Protein AF-A0A7Y4YAD0-F1 (afdb_monomer_lite)

pLDDT: mean 82.14, std 12.99, range [41.69, 95.12]

Structure (mmCIF, N/CA/C/O backbone):
data_AF-A0A7Y4YAD0-F1
#
_entry.id   AF-A0A7Y4YAD0-F1
#
loop_
_atom_site.group_PDB
_atom_site.id
_atom_site.ty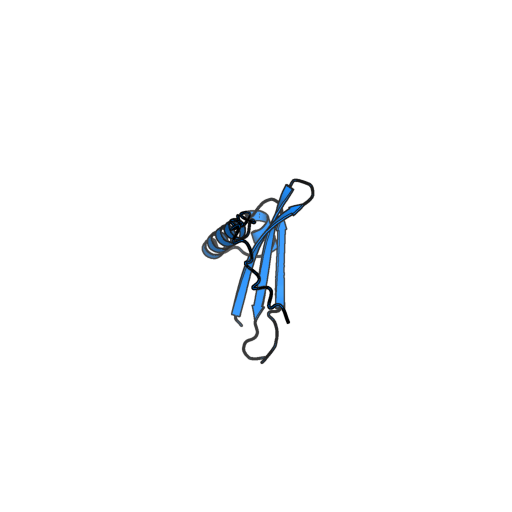pe_symbol
_atom_site.label_atom_id
_atom_site.label_alt_id
_atom_site.label_comp_id
_atom_site.label_asym_id
_atom_site.label_entity_id
_atom_site.label_seq_id
_atom_site.pdbx_PDB_ins_code
_atom_site.Cartn_x
_atom_site.Cartn_y
_atom_site.Cartn_z
_atom_site.occupancy
_atom_site.B_iso_or_equiv
_atom_site.auth_seq_id
_atom_site.auth_comp_id
_atom_site.auth_asym_id
_atom_site.auth_atom_id
_atom_site.pdbx_PDB_model_num
ATOM 1 N N . MET A 1 1 ? -15.959 3.804 12.552 1.00 66.94 1 MET A N 1
ATOM 2 C CA . MET A 1 1 ? -15.027 2.889 11.858 1.00 66.94 1 MET A CA 1
ATOM 3 C C . MET A 1 1 ? -13.906 3.734 11.293 1.00 66.94 1 MET A C 1
ATOM 5 O O . MET A 1 1 ? -14.185 4.649 10.529 1.00 66.94 1 MET A O 1
ATOM 9 N N . GLU A 1 2 ? -12.676 3.496 11.731 1.00 80.62 2 GLU A N 1
ATOM 10 C CA . GLU A 1 2 ? -11.509 4.247 11.254 1.00 80.62 2 GLU A CA 1
ATOM 11 C C . GLU A 1 2 ? -10.781 3.425 10.194 1.00 80.62 2 GLU A C 1
ATOM 13 O O . GLU A 1 2 ? -10.674 2.206 10.326 1.00 80.62 2 GLU A O 1
ATOM 18 N N . THR A 1 3 ? -10.310 4.077 9.131 1.00 84.44 3 THR A N 1
ATOM 19 C CA . THR A 1 3 ? -9.575 3.406 8.051 1.00 84.44 3 THR A CA 1
ATOM 20 C C . THR A 1 3 ? -8.118 3.833 8.090 1.00 84.44 3 THR A C 1
ATOM 22 O O . THR A 1 3 ? -7.820 5.025 8.099 1.00 84.44 3 THR A O 1
ATOM 25 N N . PHE A 1 4 ? -7.216 2.858 8.081 1.00 86.81 4 PHE A N 1
ATOM 26 C CA . PHE A 1 4 ? -5.776 3.068 8.063 1.00 86.81 4 PHE A CA 1
ATOM 27 C C . PHE A 1 4 ? -5.197 2.522 6.769 1.00 86.81 4 PHE A C 1
ATOM 29 O O . PHE A 1 4 ? -5.602 1.467 6.284 1.00 86.81 4 PHE A O 1
ATOM 36 N N . TYR A 1 5 ? -4.206 3.218 6.230 1.00 90.31 5 TYR A N 1
ATOM 37 C CA . TYR A 1 5 ? -3.508 2.793 5.029 1.00 90.31 5 TYR A CA 1
ATOM 38 C C . TYR A 1 5 ? -2.024 2.682 5.331 1.00 90.31 5 TYR A C 1
ATOM 40 O O . TYR A 1 5 ? -1.462 3.514 6.042 1.00 90.31 5 TYR A O 1
ATOM 48 N N . THR A 1 6 ? -1.388 1.650 4.793 1.00 90.56 6 THR A N 1
ATOM 49 C CA . THR A 1 6 ? 0.060 1.476 4.903 1.00 90.56 6 THR A CA 1
ATOM 50 C C . THR A 1 6 ? 0.619 1.107 3.545 1.00 90.56 6 THR A C 1
ATOM 52 O O . THR A 1 6 ? 0.024 0.276 2.850 1.00 90.56 6 THR A O 1
ATOM 55 N N . ALA A 1 7 ? 1.779 1.655 3.200 1.00 92.00 7 ALA A N 1
ATOM 56 C CA . ALA A 1 7 ? 2.503 1.262 2.006 1.00 92.00 7 ALA A CA 1
ATOM 57 C C . ALA A 1 7 ? 3.989 1.041 2.295 1.00 92.00 7 ALA A C 1
ATOM 59 O O . ALA A 1 7 ? 4.592 1.733 3.113 1.00 92.00 7 ALA A O 1
ATOM 60 N N . TYR A 1 8 ? 4.566 0.042 1.635 1.00 91.38 8 TYR A N 1
ATOM 61 C CA . TYR A 1 8 ? 5.994 -0.259 1.692 1.00 91.38 8 TYR A CA 1
ATOM 62 C C . TYR A 1 8 ? 6.461 -0.878 0.379 1.00 91.38 8 TYR A C 1
ATOM 64 O O . TYR A 1 8 ? 5.675 -1.468 -0.368 1.00 91.38 8 TYR A O 1
ATOM 72 N N . THR A 1 9 ? 7.756 -0.762 0.104 1.00 91.00 9 THR A N 1
ATOM 73 C CA . THR A 1 9 ? 8.396 -1.447 -1.016 1.00 91.00 9 THR A CA 1
ATOM 74 C C . THR A 1 9 ? 9.120 -2.693 -0.524 1.00 91.00 9 THR A C 1
ATOM 76 O O . THR A 1 9 ? 9.601 -2.765 0.609 1.00 91.00 9 THR A O 1
ATOM 79 N N . LYS A 1 10 ? 9.193 -3.716 -1.370 1.00 89.00 10 LYS A N 1
ATOM 80 C CA . LYS A 1 10 ? 10.046 -4.878 -1.118 1.00 89.00 10 LYS A CA 1
ATOM 81 C C . LYS A 1 10 ? 10.679 -5.332 -2.420 1.00 89.00 10 LYS A C 1
ATOM 83 O O . LYS A 1 10 ? 10.016 -5.365 -3.456 1.00 89.00 10 LYS A O 1
ATOM 88 N N . LEU A 1 11 ? 11.955 -5.693 -2.353 1.00 88.94 11 LEU A N 1
ATOM 89 C CA . LEU A 1 11 ? 12.662 -6.320 -3.461 1.00 88.94 11 LEU A CA 1
ATOM 90 C C . LEU A 1 11 ? 12.328 -7.820 -3.479 1.00 88.94 11 LEU A C 1
ATOM 92 O O . LEU A 1 11 ? 12.565 -8.516 -2.491 1.00 88.94 11 LEU A O 1
ATOM 96 N N . LEU A 1 12 ? 11.756 -8.302 -4.580 1.00 86.00 12 LEU A N 1
ATOM 97 C CA . LEU A 1 12 ? 11.498 -9.719 -4.845 1.00 86.00 12 LEU A CA 1
ATOM 98 C C . LEU A 1 12 ? 11.965 -10.031 -6.268 1.00 86.00 12 LEU A C 1
ATOM 100 O O . LEU A 1 12 ? 11.617 -9.301 -7.193 1.00 86.00 12 LEU A O 1
ATOM 104 N N . ASP A 1 13 ? 12.758 -11.088 -6.446 1.00 85.00 13 ASP A N 1
ATOM 105 C CA . ASP A 1 13 ? 13.262 -11.524 -7.760 1.00 85.00 13 ASP A CA 1
ATOM 106 C C . ASP A 1 13 ? 13.884 -10.383 -8.588 1.00 85.00 13 ASP A C 1
ATOM 108 O O . ASP A 1 13 ? 13.571 -10.193 -9.764 1.00 85.00 13 ASP A O 1
ATOM 112 N N . TYR A 1 14 ? 14.738 -9.575 -7.946 1.00 86.19 14 TYR A N 1
ATOM 113 C CA . TYR A 1 14 ? 15.395 -8.396 -8.536 1.00 86.19 14 TYR A CA 1
ATOM 114 C C . TYR A 1 14 ? 14.443 -7.297 -9.038 1.00 86.19 14 TYR A C 1
ATOM 116 O O . TYR A 1 14 ? 14.861 -6.390 -9.756 1.00 86.19 14 TYR A O 1
ATOM 124 N N . LYS A 1 15 ? 13.167 -7.339 -8.642 1.00 89.31 15 LYS A N 1
ATOM 125 C CA . LYS A 1 15 ? 12.163 -6.322 -8.957 1.00 89.31 15 LYS A CA 1
ATOM 126 C C . LYS A 1 15 ? 11.606 -5.715 -7.679 1.00 89.31 15 LYS A C 1
ATOM 128 O O . LYS A 1 15 ? 11.325 -6.408 -6.703 1.00 89.31 15 LYS A O 1
ATOM 133 N N . THR A 1 16 ? 11.427 -4.401 -7.686 1.00 89.81 16 THR A N 1
ATOM 134 C CA . THR A 1 16 ? 10.779 -3.694 -6.581 1.00 89.81 16 THR A CA 1
ATOM 135 C C . THR A 1 16 ? 9.270 -3.792 -6.742 1.00 89.81 16 THR A C 1
ATOM 137 O O . THR A 1 16 ? 8.719 -3.421 -7.777 1.00 89.81 16 THR A O 1
ATOM 140 N N . TYR A 1 17 ? 8.603 -4.292 -5.709 1.00 92.62 17 TYR A N 1
ATOM 141 C CA . TYR A 1 17 ? 7.150 -4.336 -5.621 1.00 92.62 17 TYR A CA 1
ATOM 142 C C . TYR A 1 17 ? 6.660 -3.330 -4.590 1.00 92.62 17 TYR A C 1
ATOM 144 O O . TYR A 1 17 ? 7.225 -3.219 -3.501 1.00 92.62 17 TYR A O 1
ATOM 152 N N . TYR A 1 18 ? 5.570 -2.650 -4.926 1.00 92.62 18 TYR A N 1
ATOM 153 C CA . TYR A 1 18 ? 4.797 -1.816 -4.023 1.00 92.62 18 TYR A CA 1
ATOM 154 C C . TYR A 1 18 ? 3.711 -2.662 -3.375 1.00 92.62 18 TYR A C 1
ATOM 156 O O . TYR A 1 18 ? 2.908 -3.299 -4.061 1.00 92.62 18 TYR A O 1
ATOM 164 N N . PHE A 1 19 ? 3.691 -2.650 -2.049 1.00 93.62 19 PHE A N 1
ATOM 165 C CA . PHE A 1 19 ? 2.653 -3.254 -1.234 1.00 93.62 19 PHE A CA 1
ATOM 166 C C . PHE A 1 19 ? 1.821 -2.139 -0.628 1.00 93.62 19 PHE A C 1
ATOM 168 O O . PHE A 1 19 ? 2.347 -1.310 0.109 1.00 93.62 19 PHE A O 1
ATOM 175 N N . VAL A 1 20 ? 0.528 -2.143 -0.921 1.00 94.00 20 VAL A N 1
ATOM 176 C CA . VAL A 1 20 ? -0.442 -1.173 -0.415 1.00 94.00 20 VAL A CA 1
ATOM 177 C C . VAL A 1 20 ? -1.512 -1.942 0.345 1.00 94.00 20 VAL A C 1
ATOM 179 O O . VAL A 1 20 ? -2.088 -2.885 -0.192 1.00 94.00 20 VAL A O 1
ATOM 182 N N . LYS A 1 21 ? -1.762 -1.581 1.603 1.00 93.31 21 LYS A N 1
ATOM 183 C CA . LYS A 1 21 ? -2.709 -2.274 2.485 1.00 93.31 21 LYS A CA 1
ATOM 184 C C . LYS A 1 21 ? -3.693 -1.285 3.090 1.00 93.31 21 LYS A C 1
ATOM 186 O O . LYS A 1 21 ? -3.279 -0.234 3.579 1.00 93.31 21 LYS A O 1
ATOM 191 N N . LYS A 1 22 ? -4.970 -1.653 3.079 1.00 92.06 22 LYS A N 1
ATOM 192 C CA . LYS A 1 22 ? -6.074 -0.941 3.717 1.00 92.06 22 LYS A CA 1
ATOM 193 C C . LYS A 1 22 ? -6.543 -1.748 4.917 1.00 92.06 22 LYS A C 1
ATOM 195 O O . LYS A 1 22 ? -6.884 -2.921 4.785 1.00 92.06 22 LYS A O 1
ATOM 200 N N . TYR A 1 23 ? -6.583 -1.106 6.069 1.00 90.12 23 TYR A N 1
ATOM 201 C CA . TYR A 1 23 ? -7.049 -1.678 7.317 1.00 90.12 23 TYR A CA 1
ATOM 202 C C . TYR A 1 23 ? -8.264 -0.917 7.821 1.00 90.12 23 TYR A C 1
ATOM 204 O O . TYR A 1 23 ? -8.341 0.302 7.667 1.00 90.12 23 TYR A O 1
ATOM 212 N N . SER A 1 24 ? -9.158 -1.614 8.504 1.00 88.56 24 SER A N 1
ATOM 213 C CA . SER A 1 24 ? -10.282 -1.013 9.211 1.00 88.56 24 SER A CA 1
ATOM 214 C C . SER A 1 24 ? -10.182 -1.343 10.693 1.00 88.56 24 SER A C 1
ATOM 216 O O . SER A 1 24 ? -10.011 -2.502 11.078 1.00 88.56 24 SER A O 1
ATOM 218 N N . ALA A 1 25 ? -10.285 -0.322 11.537 1.00 86.00 25 ALA A N 1
ATOM 219 C CA . ALA A 1 25 ? -10.348 -0.481 12.980 1.00 86.00 25 ALA A CA 1
ATOM 220 C C . ALA A 1 25 ? -11.760 -0.191 13.497 1.00 86.00 25 ALA A C 1
ATOM 222 O O . ALA A 1 25 ? -12.450 0.738 13.051 1.00 86.00 25 ALA A O 1
ATOM 223 N N . PHE A 1 26 ? -12.162 -0.989 14.482 1.00 84.69 26 PHE A N 1
ATOM 224 C CA . PHE A 1 26 ? -13.434 -0.880 15.185 1.00 84.69 26 PHE A CA 1
ATOM 225 C C . PHE A 1 26 ? -13.164 -0.340 16.592 1.00 84.69 26 PHE A C 1
ATOM 227 O O . PHE A 1 26 ? -12.924 -1.132 17.501 1.00 84.69 26 PHE A O 1
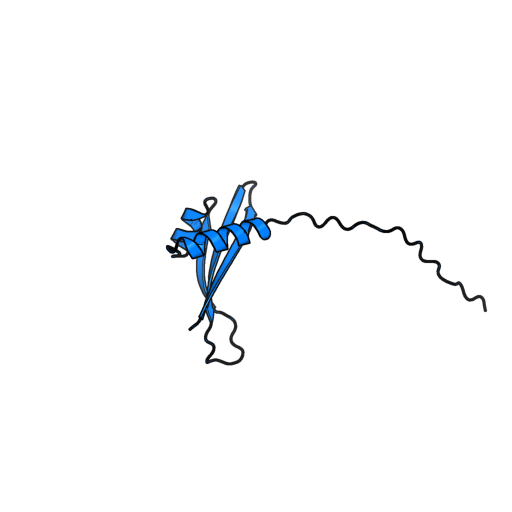ATOM 234 N N . PRO A 1 27 ? -13.185 0.991 16.796 1.00 76.94 27 PRO A N 1
ATOM 235 C CA . PRO A 1 27 ? -12.852 1.591 18.092 1.00 76.94 27 PRO A CA 1
ATOM 236 C C . PRO A 1 27 ? -13.828 1.194 19.212 1.00 76.94 27 PRO A C 1
ATOM 238 O O . PRO A 1 27 ? -13.494 1.287 20.389 1.00 76.94 27 PRO A O 1
ATOM 241 N N . GLU A 1 28 ? -15.023 0.721 18.854 1.00 79.56 28 GLU A N 1
ATOM 242 C CA . GLU A 1 28 ? -16.045 0.232 19.786 1.00 79.56 28 GLU A CA 1
ATOM 243 C C . GLU A 1 28 ? -15.670 -1.110 20.439 1.00 79.56 28 GLU A C 1
ATOM 245 O O . GLU A 1 28 ? -16.139 -1.423 21.534 1.00 79.56 28 GLU A O 1
ATOM 250 N N . LEU A 1 29 ? -14.792 -1.895 19.807 1.00 76.88 29 LEU A N 1
ATOM 251 C CA . LEU A 1 29 ? -14.319 -3.174 20.328 1.00 76.88 29 LEU A C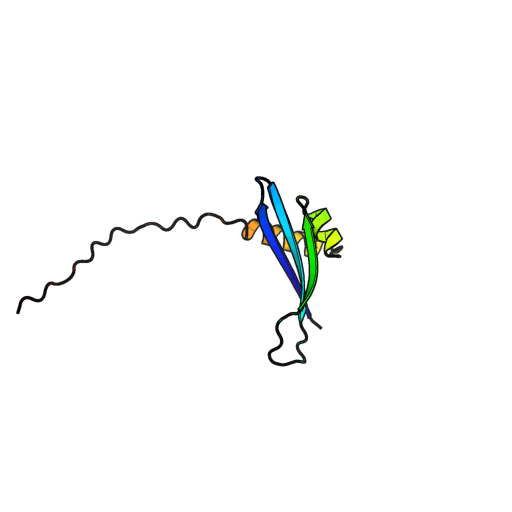A 1
ATOM 252 C C . LEU A 1 29 ? -12.954 -2.980 21.003 1.00 76.88 29 LEU A C 1
ATOM 254 O O . LEU A 1 29 ? -11.923 -2.840 20.344 1.00 76.88 29 LEU A O 1
ATOM 258 N N . LYS A 1 30 ? -12.927 -2.983 22.343 1.00 74.25 30 LYS A N 1
ATOM 259 C CA . LYS A 1 30 ? -11.667 -2.902 23.101 1.00 74.25 30 LYS A CA 1
ATOM 260 C C . LYS A 1 30 ? -10.760 -4.095 22.762 1.00 74.25 30 LYS A C 1
ATOM 262 O O . LYS A 1 30 ? -11.211 -5.236 22.776 1.00 74.25 30 LYS A O 1
ATOM 267 N N . ASN A 1 31 ? -9.472 -3.821 22.531 1.00 74.75 31 ASN A N 1
ATOM 268 C CA . ASN A 1 31 ? -8.402 -4.793 22.245 1.00 74.75 31 ASN A CA 1
ATOM 269 C C . ASN A 1 31 ? -8.496 -5.565 20.917 1.00 74.75 31 ASN A C 1
ATOM 271 O O . ASN A 1 31 ? -7.851 -6.603 20.776 1.00 74.75 31 ASN A O 1
ATOM 275 N N . VAL A 1 32 ? -9.237 -5.075 19.922 1.00 79.06 32 VAL A N 1
ATOM 276 C CA . VAL A 1 32 ? -9.253 -5.711 18.597 1.00 79.06 32 VAL A CA 1
ATOM 277 C C . VAL A 1 32 ? -8.231 -5.044 17.681 1.00 79.06 32 VAL A C 1
ATOM 279 O O . VAL A 1 32 ? -8.239 -3.828 17.495 1.00 79.06 32 VAL A O 1
ATOM 282 N N . SER A 1 33 ? -7.325 -5.843 17.114 1.00 81.19 33 SER A N 1
ATOM 283 C CA . SER A 1 33 ? -6.362 -5.354 16.126 1.00 81.19 33 SER A CA 1
ATOM 284 C C . SER A 1 33 ? -7.069 -4.896 14.844 1.00 81.19 33 SER A C 1
ATOM 286 O O . SER A 1 33 ? -8.090 -5.481 14.475 1.00 81.19 33 SER A O 1
ATOM 288 N N . PRO A 1 34 ? -6.526 -3.895 14.127 1.00 85.50 34 PRO A N 1
ATOM 289 C CA . PRO A 1 34 ? -7.066 -3.487 12.835 1.00 85.50 34 PRO A CA 1
ATOM 290 C C . PRO A 1 34 ? -7.134 -4.670 11.866 1.00 85.50 34 PRO A C 1
ATOM 292 O O . PRO A 1 34 ? -6.173 -5.433 11.729 1.00 85.50 34 PRO A O 1
ATOM 295 N N . ILE A 1 35 ? -8.265 -4.814 11.182 1.00 87.94 35 ILE A N 1
ATOM 296 C CA . ILE A 1 35 ? -8.504 -5.900 10.232 1.00 87.94 35 ILE A CA 1
ATOM 297 C C . ILE A 1 35 ? -8.031 -5.442 8.858 1.00 87.94 35 ILE A C 1
ATOM 299 O O . ILE A 1 35 ? -8.352 -4.336 8.435 1.00 87.94 35 ILE A O 1
ATOM 303 N N . LEU A 1 36 ? -7.260 -6.277 8.161 1.00 88.94 36 LEU A N 1
ATOM 304 C CA . LEU A 1 36 ? -6.890 -6.018 6.771 1.00 88.94 36 LEU A CA 1
ATOM 305 C C . LEU A 1 36 ? -8.129 -6.201 5.886 1.00 88.94 36 LEU A C 1
ATOM 307 O O . LEU A 1 36 ? -8.643 -7.309 5.771 1.00 88.94 36 LEU A O 1
ATOM 311 N N . GLU A 1 37 ? -8.589 -5.120 5.269 1.00 88.31 37 GLU A N 1
ATOM 312 C CA . GLU A 1 37 ? -9.780 -5.115 4.418 1.00 88.31 37 GLU A CA 1
ATOM 313 C C . GLU A 1 37 ? -9.410 -5.476 2.977 1.00 88.31 37 GLU A C 1
ATOM 315 O O . GLU A 1 37 ? -9.953 -6.410 2.394 1.00 88.31 37 GLU A O 1
ATOM 320 N N . THR A 1 38 ? -8.435 -4.760 2.413 1.00 92.00 38 THR A N 1
ATOM 321 C CA . THR A 1 38 ? -7.952 -4.959 1.044 1.00 92.00 38 THR A CA 1
ATOM 322 C C . THR A 1 38 ? -6.445 -4.750 0.969 1.00 92.00 38 THR A C 1
ATOM 324 O O . THR A 1 38 ? -5.837 -4.049 1.785 1.00 92.00 38 THR A O 1
ATOM 327 N N . TYR A 1 39 ? -5.810 -5.363 -0.027 1.00 93.69 39 TYR A N 1
ATOM 328 C CA . TYR A 1 39 ? -4.405 -5.121 -0.326 1.00 93.69 39 TYR A CA 1
ATOM 329 C C . TYR A 1 39 ? -4.136 -5.213 -1.824 1.00 93.69 39 TYR A C 1
ATOM 331 O O . TYR A 1 39 ? -4.824 -5.924 -2.551 1.00 93.69 39 TYR A O 1
ATOM 339 N N . GLY A 1 40 ? -3.101 -4.509 -2.269 1.00 94.12 40 GLY A N 1
ATOM 340 C CA . GLY A 1 40 ? -2.601 -4.544 -3.631 1.00 94.12 40 GLY A CA 1
ATOM 341 C C . GLY A 1 40 ? -1.092 -4.716 -3.648 1.00 94.12 40 GLY A C 1
ATOM 342 O O . GLY A 1 40 ? -0.370 -4.083 -2.876 1.00 94.12 40 GLY A O 1
ATOM 343 N N . MET A 1 41 ? -0.621 -5.593 -4.531 1.00 93.75 41 MET A N 1
ATOM 344 C CA . MET A 1 41 ? 0.796 -5.840 -4.769 1.00 93.75 41 MET A CA 1
ATOM 345 C C . MET A 1 41 ? 1.066 -5.731 -6.265 1.00 93.75 41 MET A C 1
ATOM 347 O O . MET A 1 41 ? 0.511 -6.494 -7.053 1.00 93.75 41 MET A O 1
ATOM 351 N N . HIS A 1 42 ? 1.921 -4.792 -6.660 1.00 95.12 42 HIS A N 1
ATOM 352 C CA . HIS A 1 42 ? 2.345 -4.652 -8.051 1.00 95.12 42 HIS A CA 1
ATOM 353 C C . HIS A 1 42 ? 3.695 -3.934 -8.128 1.00 95.12 42 HIS A C 1
ATOM 355 O O . HIS A 1 42 ? 4.062 -3.182 -7.232 1.00 95.12 42 HIS A O 1
ATOM 361 N N . THR A 1 43 ? 4.427 -4.109 -9.225 1.00 92.88 43 THR A N 1
ATOM 362 C CA . THR A 1 43 ? 5.635 -3.321 -9.542 1.00 92.88 43 THR A CA 1
ATOM 363 C C . THR A 1 43 ? 5.349 -1.851 -9.872 1.00 92.88 43 THR A C 1
ATOM 365 O O . THR A 1 43 ? 6.270 -1.059 -10.012 1.00 92.88 43 THR A O 1
ATOM 368 N N . ASP A 1 44 ? 4.074 -1.484 -10.006 1.00 93.38 44 ASP A N 1
ATOM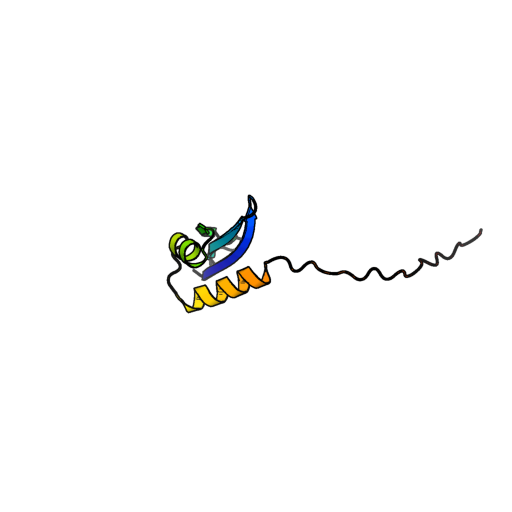 369 C CA . ASP A 1 44 ? 3.601 -0.147 -10.358 1.00 93.38 44 ASP A CA 1
ATOM 370 C C . ASP A 1 44 ? 2.709 0.309 -9.209 1.00 93.38 44 ASP A C 1
ATOM 372 O O . ASP A 1 44 ? 1.733 -0.368 -8.869 1.00 93.38 44 ASP A O 1
ATOM 376 N N . PHE A 1 45 ? 3.067 1.432 -8.594 1.00 92.12 45 PHE A N 1
ATOM 377 C CA . PHE A 1 45 ? 2.371 1.955 -7.427 1.00 92.12 45 PHE A CA 1
ATOM 378 C C . PHE A 1 45 ? 0.896 2.263 -7.714 1.00 92.12 45 PHE A C 1
ATOM 380 O O . PHE A 1 45 ? 0.025 1.885 -6.933 1.00 92.12 45 PHE A O 1
ATOM 387 N N . ASN A 1 46 ? 0.582 2.862 -8.865 1.00 93.31 46 ASN A N 1
ATOM 388 C CA . ASN A 1 46 ? -0.794 3.199 -9.226 1.00 93.31 46 ASN A CA 1
ATOM 389 C C . ASN A 1 46 ? -1.645 1.945 -9.423 1.00 93.31 46 ASN A C 1
ATOM 391 O O . ASN A 1 46 ? -2.808 1.910 -9.006 1.00 93.31 46 ASN A O 1
ATOM 395 N N . LYS A 1 47 ? -1.067 0.890 -10.010 1.00 94.06 47 LYS A N 1
ATOM 396 C CA . LYS A 1 47 ? -1.738 -0.413 -10.113 1.00 94.06 47 LYS A CA 1
ATOM 397 C C . LYS A 1 47 ? -1.932 -1.054 -8.744 1.00 94.06 47 LYS A C 1
ATOM 399 O O . LYS A 1 47 ? -3.025 -1.540 -8.472 1.00 94.06 47 LYS A O 1
ATOM 404 N N . ALA A 1 48 ? -0.931 -1.004 -7.864 1.00 93.81 48 ALA A N 1
ATOM 405 C CA . ALA A 1 48 ? -1.058 -1.503 -6.495 1.00 93.81 48 ALA A CA 1
ATOM 406 C C . ALA A 1 48 ? -2.173 -0.769 -5.723 1.00 93.81 48 ALA A C 1
ATOM 408 O O . ALA A 1 48 ? -3.016 -1.418 -5.107 1.00 93.81 48 ALA A O 1
ATOM 409 N N . CYS A 1 49 ? -2.255 0.561 -5.828 1.00 93.12 49 CYS A N 1
ATOM 410 C CA . CYS A 1 49 ? -3.350 1.348 -5.255 1.00 93.12 49 CYS A CA 1
ATOM 411 C C . CYS A 1 49 ? -4.710 0.977 -5.854 1.00 93.12 49 CYS A C 1
ATOM 413 O O . CYS A 1 49 ? -5.680 0.846 -5.114 1.00 93.12 49 CYS A O 1
ATOM 415 N N . SER A 1 50 ? -4.780 0.765 -7.171 1.00 94.19 50 SER A N 1
ATOM 416 C CA . SER A 1 50 ? -6.022 0.378 -7.850 1.00 94.19 50 SER A CA 1
ATOM 417 C C . SER A 1 50 ? -6.524 -0.991 -7.382 1.00 94.19 50 SER A C 1
ATOM 419 O O . SER A 1 50 ? -7.709 -1.136 -7.102 1.00 94.19 50 SER A O 1
ATOM 421 N N . ILE A 1 51 ? -5.625 -1.971 -7.214 1.00 93.94 51 ILE A N 1
ATOM 422 C CA . ILE A 1 51 ? -5.954 -3.300 -6.667 1.00 93.94 51 ILE A CA 1
ATOM 423 C C . ILE A 1 51 ? -6.428 -3.187 -5.211 1.00 93.94 51 ILE A C 1
ATOM 425 O O . ILE A 1 51 ? -7.391 -3.841 -4.822 1.00 93.94 51 ILE A O 1
ATOM 429 N N . ALA A 1 52 ? -5.799 -2.319 -4.414 1.00 91.94 52 ALA A N 1
ATOM 430 C CA . ALA A 1 52 ? -6.215 -2.048 -3.038 1.00 91.94 52 ALA A CA 1
ATOM 431 C C . ALA A 1 52 ? -7.523 -1.230 -2.935 1.00 91.94 52 ALA A C 1
ATOM 433 O O . ALA A 1 52 ? -8.013 -1.013 -1.826 1.00 91.94 52 ALA A O 1
ATOM 434 N N . GLY A 1 53 ? -8.094 -0.769 -4.054 1.00 91.44 53 GLY A N 1
ATOM 435 C CA . GLY A 1 53 ? -9.303 0.059 -4.075 1.00 91.44 53 GLY A CA 1
ATOM 436 C C . GLY A 1 53 ? -9.081 1.505 -3.618 1.00 91.44 53 GLY A C 1
ATOM 437 O O . GLY A 1 53 ? -10.027 2.169 -3.204 1.00 91.44 53 GLY A O 1
ATOM 438 N N . ILE A 1 54 ? -7.842 2.003 -3.668 1.00 90.19 54 ILE A N 1
ATOM 439 C CA . ILE A 1 54 ? -7.486 3.374 -3.285 1.00 90.19 54 ILE A CA 1
ATO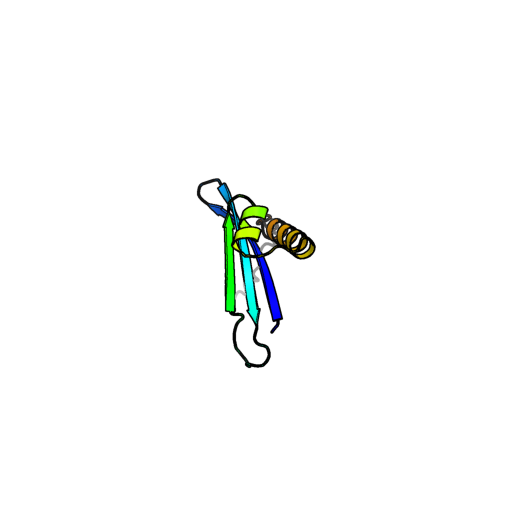M 440 C C . ILE A 1 54 ? -7.508 4.255 -4.531 1.00 90.19 54 ILE A C 1
ATOM 442 O O . ILE A 1 54 ? -6.628 4.177 -5.393 1.00 90.19 54 ILE A O 1
ATOM 446 N N . THR A 1 55 ? -8.516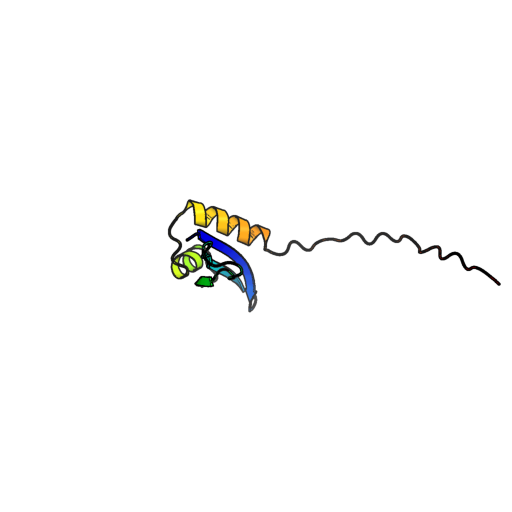 5.116 -4.624 1.00 89.25 55 THR A N 1
ATOM 447 C CA . THR A 1 55 ? -8.699 6.049 -5.744 1.00 89.25 55 THR A CA 1
ATOM 448 C C . THR A 1 55 ? -8.264 7.472 -5.406 1.00 89.25 55 THR A C 1
ATOM 450 O O . THR A 1 55 ? -7.810 8.175 -6.309 1.00 89.25 55 THR A O 1
ATOM 453 N N . ASP A 1 56 ? -8.327 7.852 -4.128 1.00 90.94 56 ASP A N 1
ATOM 454 C CA . ASP A 1 56 ? -8.036 9.198 -3.630 1.00 90.94 56 ASP A CA 1
ATOM 455 C C . ASP A 1 56 ? -6.569 9.613 -3.890 1.00 90.94 56 ASP A C 1
ATOM 457 O O . ASP A 1 56 ? -5.646 8.920 -3.441 1.00 90.94 56 ASP A O 1
ATOM 461 N N . PRO A 1 57 ? -6.328 10.726 -4.611 1.00 89.81 57 PRO A N 1
ATOM 462 C CA . PRO A 1 57 ? -4.983 11.194 -4.933 1.00 89.81 57 PRO A CA 1
ATOM 463 C C . PRO A 1 57 ? -4.176 11.648 -3.707 1.00 89.81 57 PRO A C 1
ATOM 465 O O . PRO A 1 57 ? -2.978 11.378 -3.659 1.00 89.81 57 PRO A O 1
ATOM 468 N N . ALA A 1 58 ? -4.800 12.258 -2.695 1.00 91.88 58 ALA A N 1
ATOM 469 C CA . ALA A 1 58 ? -4.093 12.711 -1.495 1.00 91.88 58 ALA A CA 1
ATOM 470 C C . ALA A 1 58 ? -3.573 11.517 -0.679 1.00 91.88 58 ALA A C 1
ATOM 472 O O . ALA A 1 58 ? -2.433 11.506 -0.210 1.00 91.88 58 ALA A O 1
ATOM 473 N N . ILE A 1 59 ? -4.384 10.458 -0.578 1.00 90.31 59 ILE A N 1
ATOM 474 C CA . ILE A 1 59 ? -3.991 9.211 0.091 1.00 90.31 59 ILE A CA 1
ATOM 475 C C . ILE A 1 59 ? -2.867 8.518 -0.689 1.00 90.31 59 ILE A C 1
ATOM 477 O O . ILE A 1 59 ? -1.926 8.000 -0.087 1.00 90.31 59 ILE A O 1
ATOM 481 N N . LYS A 1 60 ? -2.923 8.528 -2.027 1.00 93.00 60 LYS A N 1
ATOM 482 C CA . LYS A 1 60 ? -1.856 7.978 -2.878 1.00 93.00 60 LYS A CA 1
ATOM 483 C C . LYS A 1 60 ? -0.524 8.689 -2.667 1.00 93.00 60 LYS A C 1
ATOM 485 O O . LYS A 1 60 ? 0.481 8.007 -2.504 1.00 93.00 60 LYS A O 1
ATOM 490 N N . GLU A 1 61 ? -0.504 10.019 -2.634 1.00 92.31 61 GLU A N 1
ATOM 491 C CA . GLU A 1 61 ? 0.727 10.780 -2.379 1.00 92.31 61 GLU A CA 1
ATOM 492 C C . GLU A 1 61 ? 1.317 10.461 -1.002 1.00 92.31 61 GLU A C 1
ATOM 494 O O . GLU A 1 61 ? 2.515 10.188 -0.882 1.00 92.31 61 GLU A O 1
ATOM 499 N N . GLN A 1 62 ? 0.473 10.407 0.033 1.00 91.31 62 GLN A N 1
ATOM 500 C CA . GLN A 1 62 ? 0.909 10.040 1.379 1.00 91.31 62 GLN A CA 1
ATOM 501 C C . GLN A 1 62 ? 1.498 8.621 1.422 1.00 91.31 62 GLN A C 1
ATOM 503 O O . GLN A 1 62 ? 2.544 8.399 2.032 1.00 91.31 62 GLN A O 1
ATOM 508 N N . LEU A 1 63 ? 0.848 7.660 0.763 1.00 91.38 63 LEU A N 1
ATOM 509 C CA . LEU A 1 63 ? 1.303 6.271 0.711 1.00 91.38 63 LEU A CA 1
ATOM 510 C C . LEU A 1 63 ? 2.586 6.105 -0.101 1.00 91.38 63 LEU A C 1
ATOM 512 O O . LEU A 1 63 ? 3.444 5.309 0.275 1.00 91.38 63 LEU A O 1
ATOM 516 N N . LEU A 1 64 ? 2.744 6.854 -1.190 1.00 90.31 64 LEU A N 1
ATOM 517 C CA . LEU A 1 64 ? 3.968 6.825 -1.981 1.00 90.31 64 LEU A CA 1
ATOM 518 C C . LEU A 1 64 ? 5.151 7.299 -1.136 1.00 90.31 64 LEU A C 1
ATOM 520 O O . LEU A 1 64 ? 6.158 6.599 -1.043 1.00 90.31 64 LEU A O 1
ATOM 524 N N . LYS A 1 65 ? 4.976 8.421 -0.430 1.00 89.44 65 LYS A N 1
ATOM 525 C CA . LYS A 1 65 ? 5.980 8.946 0.496 1.00 89.44 65 LYS A CA 1
ATOM 526 C C . LYS A 1 65 ? 6.326 7.936 1.594 1.00 89.44 65 LYS A C 1
ATOM 528 O O . LYS A 1 65 ? 7.502 7.692 1.849 1.00 89.44 65 LYS A O 1
ATOM 533 N N . GLN A 1 66 ? 5.325 7.285 2.191 1.00 87.81 66 GLN A N 1
ATOM 534 C CA . GLN A 1 66 ? 5.557 6.215 3.170 1.00 87.81 66 GLN A CA 1
ATOM 535 C C . GLN A 1 66 ? 6.351 5.043 2.579 1.00 87.81 66 GLN A C 1
ATOM 537 O O . GLN A 1 66 ? 7.248 4.519 3.235 1.00 87.81 66 GLN A O 1
ATOM 542 N N . ALA A 1 67 ? 6.047 4.627 1.349 1.00 86.94 67 ALA A N 1
ATOM 543 C CA . ALA A 1 67 ? 6.741 3.522 0.697 1.00 86.94 67 ALA A CA 1
ATOM 544 C C . ALA A 1 67 ? 8.214 3.856 0.394 1.00 86.94 67 ALA A C 1
ATOM 546 O O . ALA A 1 67 ? 9.090 2.999 0.547 1.00 86.94 67 ALA A O 1
ATOM 547 N N . GLU A 1 68 ? 8.498 5.100 0.013 1.00 85.50 68 GLU A N 1
ATOM 548 C CA . GLU A 1 68 ? 9.855 5.609 -0.205 1.00 85.50 68 GLU A CA 1
ATOM 549 C C . GLU A 1 68 ? 10.644 5.726 1.104 1.00 85.50 68 GLU A C 1
ATOM 551 O O . GLU A 1 68 ? 11.791 5.287 1.168 1.00 85.50 68 GLU A O 1
ATOM 556 N N . GLU A 1 69 ? 10.028 6.237 2.172 1.00 81.62 69 GLU A N 1
ATOM 557 C CA . GLU A 1 69 ? 10.643 6.327 3.504 1.00 81.62 69 GLU A CA 1
ATOM 558 C C . GLU A 1 69 ? 10.946 4.943 4.104 1.00 81.62 69 GLU A C 1
ATOM 560 O O . GLU A 1 69 ? 11.953 4.769 4.791 1.00 81.62 69 GLU A O 1
ATOM 565 N N . ASN A 1 70 ? 10.107 3.942 3.816 1.00 71.81 70 ASN A N 1
ATOM 566 C CA . ASN A 1 70 ? 10.279 2.560 4.280 1.00 71.81 70 ASN A CA 1
ATOM 567 C C . ASN A 1 70 ? 11.274 1.752 3.426 1.00 71.81 70 ASN A C 1
ATOM 569 O O . ASN A 1 70 ? 11.688 0.657 3.811 1.00 71.81 70 ASN A O 1
ATOM 573 N N . THR A 1 71 ? 11.692 2.274 2.268 1.00 67.06 71 THR A N 1
ATOM 574 C CA . THR A 1 71 ? 12.763 1.660 1.478 1.00 67.06 71 THR A CA 1
ATOM 575 C C . THR A 1 71 ? 14.047 1.777 2.291 1.00 67.06 71 THR A C 1
ATOM 577 O O . THR A 1 71 ? 14.602 2.867 2.397 1.00 67.06 71 THR A O 1
ATOM 580 N N . GLN A 1 72 ? 14.469 0.671 2.920 1.00 58.62 72 GLN A N 1
ATOM 581 C CA . GLN A 1 72 ? 15.557 0.621 3.900 1.00 58.62 72 GLN A CA 1
ATOM 582 C C . GLN A 1 72 ? 16.759 1.467 3.463 1.00 58.62 72 GLN A C 1
ATOM 584 O O . GLN A 1 72 ? 17.615 1.025 2.696 1.00 58.62 72 GLN A O 1
ATOM 589 N N . ARG A 1 73 ? 16.861 2.686 4.000 1.00 54.09 73 ARG A N 1
ATOM 590 C CA . ARG A 1 73 ? 18.140 3.382 4.064 1.00 54.09 73 ARG A CA 1
ATOM 591 C C . ARG A 1 73 ? 18.961 2.587 5.062 1.00 54.09 73 ARG A C 1
ATOM 593 O O . ARG A 1 73 ? 18.577 2.498 6.228 1.00 54.09 73 ARG A O 1
ATOM 600 N N . ALA A 1 74 ? 20.033 1.952 4.596 1.00 55.56 74 ALA A N 1
ATOM 601 C CA . ALA A 1 74 ? 20.970 1.270 5.475 1.00 55.56 74 ALA A CA 1
ATOM 602 C C . ALA A 1 74 ? 21.323 2.223 6.626 1.00 55.56 74 ALA A C 1
ATOM 604 O O . ALA A 1 74 ? 21.858 3.311 6.402 1.00 55.56 74 ALA A O 1
ATOM 605 N N . LYS A 1 75 ? 20.949 1.855 7.854 1.00 57.03 75 LYS A N 1
ATOM 606 C CA . LYS A 1 75 ? 21.301 2.633 9.038 1.00 57.03 75 LYS A CA 1
ATOM 607 C C . LYS A 1 75 ? 22.795 2.431 9.256 1.00 57.03 75 LYS A C 1
ATOM 609 O O . LYS A 1 75 ? 23.203 1.403 9.789 1.00 57.03 75 LYS A O 1
ATOM 614 N N . VAL A 1 76 ? 23.601 3.383 8.795 1.00 61.84 76 VAL A N 1
ATOM 615 C CA . VAL A 1 76 ? 25.033 3.422 9.100 1.00 61.84 76 VAL A CA 1
ATOM 616 C C . VAL A 1 76 ? 25.148 3.681 10.597 1.00 61.84 76 VAL A C 1
ATOM 618 O O . VAL A 1 76 ? 24.802 4.756 11.080 1.00 61.84 76 VAL A O 1
ATOM 621 N N . VAL A 1 77 ? 25.545 2.656 11.343 1.00 73.50 77 VAL A N 1
ATOM 622 C CA . VAL A 1 77 ? 25.899 2.790 12.754 1.00 73.50 77 VAL A CA 1
ATOM 623 C C . VAL A 1 77 ? 27.408 2.955 12.796 1.00 73.50 77 VAL A C 1
ATOM 625 O O . VAL A 1 77 ? 28.136 2.048 12.396 1.00 73.50 77 VAL A O 1
ATOM 628 N N . GLU A 1 78 ? 27.879 4.116 13.244 1.00 67.94 78 GLU A N 1
ATOM 629 C CA . GLU A 1 78 ? 29.297 4.303 13.534 1.00 67.94 78 GLU A CA 1
ATOM 630 C C . GLU A 1 78 ? 29.685 3.381 14.697 1.00 67.94 78 GLU A C 1
ATOM 632 O O . GLU A 1 78 ? 29.147 3.490 15.801 1.00 67.94 78 GLU A O 1
ATOM 637 N N . LEU A 1 79 ? 30.603 2.443 14.445 1.00 71.69 79 LEU A N 1
ATOM 638 C CA . LEU A 1 79 ? 31.253 1.685 15.509 1.00 71.69 79 LEU A CA 1
ATOM 639 C C . LEU A 1 79 ? 32.255 2.615 16.201 1.00 71.69 79 LEU A C 1
ATOM 641 O O . LEU A 1 79 ? 33.355 2.846 15.699 1.00 71.69 79 LEU A O 1
ATOM 645 N N . SER A 1 80 ? 31.890 3.153 17.361 1.00 74.38 80 SER A N 1
ATOM 646 C CA . SER A 1 80 ? 32.847 3.808 18.245 1.00 74.38 80 SER A CA 1
ATOM 647 C C . SER A 1 80 ? 33.670 2.741 18.976 1.00 74.38 80 SER A C 1
ATOM 649 O O . SER A 1 80 ? 33.154 1.985 19.798 1.00 74.38 80 SER A O 1
ATOM 651 N N . ASN A 1 81 ? 34.974 2.676 18.679 1.00 65.50 81 ASN A N 1
ATOM 652 C CA . ASN A 1 81 ? 35.957 1.844 19.386 1.00 65.50 81 ASN A CA 1
ATOM 653 C C . ASN A 1 81 ? 36.239 2.406 20.791 1.00 65.50 81 ASN A C 1
ATOM 655 O O . ASN A 1 81 ? 37.372 2.759 21.118 1.00 65.50 81 ASN A O 1
ATOM 659 N N . ASN A 1 82 ? 35.218 2.507 21.642 1.00 63.47 82 ASN A N 1
ATOM 660 C CA . ASN A 1 82 ? 35.453 2.735 23.059 1.00 63.47 82 ASN A CA 1
ATOM 661 C C . ASN A 1 82 ? 35.964 1.427 23.661 1.00 63.47 82 ASN A C 1
ATOM 663 O O . ASN A 1 82 ? 35.189 0.551 24.043 1.00 63.47 82 ASN A O 1
ATOM 667 N N . SER A 1 83 ? 37.289 1.300 23.712 1.00 59.34 83 SER A N 1
ATOM 668 C CA . SER A 1 83 ? 38.003 0.272 24.457 1.00 59.34 83 SER A CA 1
ATOM 669 C C . SER A 1 83 ? 37.380 0.129 25.845 1.00 59.34 83 SER A C 1
ATOM 671 O O . SER A 1 83 ? 37.426 1.052 26.659 1.00 59.34 83 SER A O 1
ATOM 673 N N . PHE A 1 84 ? 36.767 -1.023 26.108 1.00 63.12 84 PHE A N 1
ATOM 674 C CA . PHE A 1 84 ? 36.249 -1.371 27.422 1.00 63.12 84 PHE A CA 1
ATOM 675 C C . PHE A 1 84 ? 37.436 -1.489 28.387 1.00 63.12 84 PHE A C 1
ATOM 677 O O . PHE A 1 84 ? 38.103 -2.520 28.451 1.00 63.12 84 PHE A O 1
ATOM 684 N N . ALA A 1 85 ? 37.738 -0.414 29.116 1.00 62.66 85 ALA A N 1
ATOM 685 C CA . ALA A 1 85 ? 38.702 -0.426 30.208 1.00 62.66 85 ALA A CA 1
ATOM 686 C C . ALA A 1 85 ? 38.064 -1.131 31.414 1.00 62.66 85 ALA A C 1
ATOM 688 O O . ALA A 1 85 ? 37.615 -0.499 32.371 1.00 62.66 85 ALA A O 1
ATOM 689 N N . GLY A 1 86 ? 37.975 -2.460 31.342 1.00 61.72 86 GLY A N 1
ATOM 690 C CA . GLY A 1 86 ? 37.615 -3.284 32.486 1.00 61.72 86 GLY A CA 1
ATOM 691 C C . GLY A 1 86 ? 38.647 -3.069 33.591 1.00 61.72 86 GLY A C 1
ATOM 692 O O . GLY A 1 86 ? 39.814 -3.421 33.430 1.00 61.72 86 GLY A O 1
ATOM 693 N N . LYS A 1 87 ? 38.237 -2.470 34.714 1.00 59.12 87 LYS A N 1
ATOM 694 C CA . LYS A 1 87 ? 39.050 -2.461 35.933 1.00 59.12 87 LYS A CA 1
ATOM 695 C C . LYS A 1 87 ? 39.163 -3.903 36.421 1.00 59.12 87 LYS A C 1
ATOM 697 O O . LYS A 1 87 ? 38.215 -4.438 36.985 1.00 59.12 87 LYS A O 1
ATOM 702 N N . SER A 1 88 ? 40.317 -4.519 36.184 1.00 58.72 88 SER A N 1
ATOM 703 C CA . SER A 1 88 ? 40.681 -5.775 36.829 1.00 58.72 88 SER A CA 1
ATOM 704 C C . SER A 1 88 ? 40.882 -5.488 38.317 1.00 58.72 88 SER A C 1
ATOM 706 O O . SER A 1 88 ? 41.777 -4.729 38.688 1.00 58.72 88 SER A O 1
ATOM 708 N N . ILE A 1 89 ? 39.998 -6.017 39.160 1.00 56.09 89 ILE A N 1
ATOM 709 C CA . ILE A 1 89 ? 40.139 -5.955 40.613 1.00 56.09 89 ILE A CA 1
ATOM 710 C C . ILE A 1 89 ? 40.943 -7.200 40.992 1.00 56.09 89 ILE A C 1
ATOM 712 O O . ILE A 1 89 ? 40.411 -8.307 40.956 1.00 56.09 89 ILE A O 1
ATOM 716 N N . ALA A 1 90 ? 42.238 -7.030 41.255 1.00 55.38 90 ALA A N 1
ATOM 717 C CA . ALA A 1 90 ? 43.075 -8.094 41.799 1.00 55.38 90 ALA A CA 1
ATOM 718 C C . ALA A 1 90 ? 42.754 -8.254 43.292 1.00 55.38 90 ALA A C 1
ATOM 720 O O . ALA A 1 90 ? 42.829 -7.277 44.042 1.00 55.38 90 ALA A O 1
ATOM 721 N N . GLY A 1 91 ? 42.351 -9.464 43.677 1.00 41.69 91 GLY A N 1
ATOM 722 C CA . GLY A 1 91 ? 42.305 -9.942 45.059 1.00 41.69 91 GLY A CA 1
ATOM 723 C C . GLY A 1 91 ? 43.480 -10.860 45.349 1.00 41.69 91 GLY A C 1
ATOM 724 O O . GLY A 1 91 ? 44.081 -11.361 44.369 1.00 41.69 91 GLY A O 1
#

Foldseek 3Di:
DDKDKAWAWDQDPNAIKIKIWIWADDPVDPPDDTHTDFIAIDSDLVRRCVRRVNPDPVVSVVNVVRHVVRPDPPPDDDPDPPPPPPPDDDD

Radius of gyration: 21.3 Å; chains: 1; bounding box: 59×24×55 Å

Sequence (91 aa):
METFYTAYTKLLDYKTYYFVKKYSAFPELKNVSPILETYGMHTDFNKACSIAGITDPAIKEQLLKQAEENTQRAKVVELSNNSFAGKSIAG

Secondary structure (DSSP, 8-state):
-EEEEEEEEEEETTEEEEEEEEEEE-TTSTTPPPEEEEEEEESSHHHHHHHTT---HHHHHHHHHHHHHTS--------------------